Protein AF-A0A6N9YL27-F1 (afdb_monomer_lite)

Structure (mmCIF, N/CA/C/O backbone):
data_AF-A0A6N9YL27-F1
#
_entry.id   AF-A0A6N9YL27-F1
#
loop_
_atom_site.group_PDB
_atom_site.id
_atom_site.type_symbol
_atom_site.label_atom_id
_atom_site.label_alt_id
_atom_site.label_comp_id
_atom_site.label_asym_id
_atom_site.label_entity_id
_atom_site.label_seq_id
_atom_site.pdbx_PDB_ins_code
_atom_site.Cartn_x
_atom_site.Cartn_y
_atom_site.Cartn_z
_atom_site.occupancy
_atom_site.B_iso_or_equiv
_atom_site.auth_seq_id
_atom_site.auth_comp_id
_atom_site.auth_asym_id
_atom_site.auth_atom_id
_atom_site.pdbx_PDB_model_num
ATOM 1 N N . MET A 1 1 ? -2.130 -11.309 -15.984 1.00 38.38 1 MET A N 1
ATOM 2 C CA . MET A 1 1 ? -3.017 -11.272 -14.800 1.00 38.38 1 MET A CA 1
ATOM 3 C C . MET A 1 1 ? -4.015 -12.425 -14.906 1.00 38.38 1 MET A C 1
ATOM 5 O O . MET A 1 1 ? -5.044 -12.280 -15.544 1.00 38.38 1 MET A O 1
ATOM 9 N N . ARG A 1 2 ? -3.688 -13.611 -14.386 1.00 36.31 2 ARG A N 1
ATOM 10 C CA . ARG A 1 2 ? -4.617 -14.752 -14.286 1.00 36.31 2 ARG A CA 1
ATOM 11 C C . ARG A 1 2 ? -4.577 -15.183 -12.822 1.00 36.31 2 ARG A C 1
ATOM 13 O O . ARG A 1 2 ? -3.547 -15.715 -12.446 1.00 36.31 2 ARG A O 1
ATOM 20 N N . ALA A 1 3 ? -5.596 -14.814 -12.032 1.00 54.41 3 ALA A N 1
ATOM 21 C CA . ALA A 1 3 ? -5.931 -15.313 -10.675 1.00 54.41 3 ALA A CA 1
ATOM 22 C C . ALA A 1 3 ? -6.531 -14.247 -9.729 1.00 54.41 3 ALA A C 1
ATOM 24 O O . ALA A 1 3 ? -6.959 -14.607 -8.641 1.00 54.41 3 ALA A O 1
ATOM 25 N N . ALA A 1 4 ? -6.619 -12.959 -10.096 1.00 48.34 4 ALA A N 1
ATOM 26 C CA . ALA A 1 4 ? -7.153 -11.940 -9.173 1.00 48.34 4 ALA A CA 1
ATOM 27 C C . ALA A 1 4 ? -8.566 -12.292 -8.661 1.00 48.34 4 ALA A C 1
ATOM 29 O O . ALA A 1 4 ? -8.816 -12.244 -7.464 1.00 48.34 4 ALA A O 1
ATOM 30 N N . SER A 1 5 ? -9.456 -12.773 -9.536 1.00 52.19 5 SER A N 1
ATOM 31 C CA . SER A 1 5 ? -10.812 -13.198 -9.156 1.00 52.19 5 SER A CA 1
ATOM 32 C C . SER A 1 5 ? -10.875 -14.396 -8.201 1.00 52.19 5 SER A C 1
ATOM 34 O O . SER A 1 5 ? -11.909 -14.595 -7.578 1.00 52.19 5 SER A O 1
ATOM 36 N N . GLN A 1 6 ? -9.807 -15.190 -8.070 1.00 57.16 6 GLN A N 1
ATOM 37 C CA . GLN A 1 6 ? -9.753 -16.326 -7.138 1.00 57.16 6 GLN A CA 1
ATOM 38 C C . GLN A 1 6 ? -9.329 -15.910 -5.722 1.00 57.16 6 GLN A C 1
ATOM 40 O O . GLN A 1 6 ? -9.486 -16.687 -4.784 1.00 57.16 6 GLN A O 1
ATOM 45 N N . HIS A 1 7 ? -8.792 -14.697 -5.567 1.00 62.38 7 HIS A N 1
ATOM 46 C CA . HIS A 1 7 ? -8.278 -14.184 -4.296 1.00 62.38 7 HIS A CA 1
ATOM 47 C C . HIS A 1 7 ? -9.022 -12.950 -3.785 1.00 62.38 7 HIS A C 1
ATOM 49 O O . HIS A 1 7 ? -8.829 -12.581 -2.631 1.00 62.38 7 HIS A O 1
ATOM 55 N N . LEU A 1 8 ? -9.866 -12.333 -4.617 1.00 70.38 8 LEU A N 1
ATOM 56 C CA . LEU A 1 8 ? -10.734 -11.235 -4.211 1.00 70.38 8 LEU A CA 1
ATOM 57 C C . LEU A 1 8 ? -11.883 -11.777 -3.369 1.00 70.38 8 LEU A C 1
ATOM 59 O O . LEU A 1 8 ? -12.677 -12.598 -3.833 1.00 70.38 8 LEU A O 1
ATOM 63 N N . ARG A 1 9 ? -11.969 -11.305 -2.130 1.00 77.25 9 ARG A N 1
ATOM 64 C CA . ARG A 1 9 ? -13.086 -11.591 -1.234 1.00 77.25 9 ARG A CA 1
ATOM 65 C C . ARG A 1 9 ? -14.067 -10.426 -1.245 1.00 77.25 9 ARG A C 1
ATOM 67 O O . ARG A 1 9 ? -13.724 -9.299 -1.599 1.00 77.25 9 ARG A O 1
ATOM 74 N N . SER A 1 10 ? -15.310 -10.702 -0.860 1.00 77.38 10 SER A N 1
ATOM 75 C CA . SER A 1 10 ? -16.275 -9.633 -0.605 1.00 77.38 10 SER A CA 1
ATOM 76 C C . SER A 1 10 ? -15.726 -8.717 0.487 1.00 77.38 10 SER A C 1
ATOM 78 O O . SER A 1 10 ? -15.318 -9.207 1.536 1.00 77.38 10 SER A O 1
ATOM 80 N N . GLY A 1 11 ? -15.724 -7.411 0.232 1.00 81.75 11 GLY A N 1
ATOM 81 C CA . GLY A 1 11 ? -15.161 -6.409 1.137 1.00 81.75 11 GLY A CA 1
ATOM 82 C C . GLY A 1 11 ? -13.717 -6.007 0.831 1.00 81.75 11 GLY A C 1
ATOM 83 O O . GLY A 1 11 ? -13.280 -5.008 1.385 1.00 81.75 11 GLY A O 1
ATOM 84 N N . ASP A 1 12 ? -13.003 -6.703 -0.062 1.00 89.62 12 ASP A N 1
ATOM 85 C CA . ASP A 1 12 ? -11.697 -6.253 -0.564 1.00 89.62 12 ASP A CA 1
ATOM 86 C C . ASP A 1 12 ? -11.849 -5.087 -1.555 1.00 89.62 12 ASP A C 1
ATOM 88 O O . ASP A 1 12 ? -12.851 -4.980 -2.268 1.00 89.62 12 ASP A O 1
ATOM 92 N N . ALA A 1 13 ? -10.801 -4.270 -1.692 1.00 90.25 13 ALA A N 1
ATOM 93 C CA . ALA A 1 13 ? -10.698 -3.285 -2.765 1.00 90.25 13 ALA A CA 1
ATOM 94 C C . ALA A 1 13 ? -9.739 -3.752 -3.868 1.00 90.25 13 ALA A C 1
ATOM 96 O O . ALA A 1 13 ? -8.586 -4.114 -3.619 1.00 90.25 13 ALA A O 1
ATOM 97 N N . LEU A 1 14 ? -10.201 -3.669 -5.119 1.00 92.50 14 LEU A N 1
ATOM 98 C CA . LEU A 1 14 ? -9.357 -3.736 -6.310 1.00 92.50 14 LEU A CA 1
ATOM 99 C C . LEU A 1 14 ? -9.358 -2.372 -6.999 1.00 92.50 14 LEU A C 1
ATOM 101 O O . LEU A 1 14 ? -10.354 -1.962 -7.594 1.00 92.50 14 LEU A O 1
ATOM 105 N N . LEU A 1 15 ? -8.220 -1.691 -6.956 1.00 91.00 15 LEU A N 1
ATOM 106 C CA . LEU A 1 15 ? -8.023 -0.386 -7.575 1.00 91.00 15 LEU A CA 1
ATOM 107 C C . LEU A 1 15 ? -7.255 -0.570 -8.881 1.00 91.00 15 LEU A C 1
ATOM 109 O O . LEU A 1 15 ? -6.186 -1.180 -8.892 1.00 91.00 15 LEU A O 1
ATOM 113 N N . VAL A 1 16 ? -7.790 -0.052 -9.988 1.00 92.25 16 VAL A N 1
ATOM 114 C CA . VAL A 1 16 ? -7.158 -0.145 -11.312 1.00 92.25 16 VAL A CA 1
ATOM 115 C C . VAL A 1 16 ? -6.924 1.257 -11.856 1.00 92.25 16 VAL A C 1
ATOM 117 O O . VAL A 1 16 ? -7.865 1.957 -12.223 1.00 92.25 16 VAL A O 1
ATOM 120 N N . GLY A 1 17 ? -5.654 1.649 -11.931 1.00 88.88 17 GLY A N 1
ATOM 121 C CA . GLY A 1 17 ? -5.221 2.875 -12.587 1.00 88.88 17 GLY A CA 1
ATOM 122 C C . GLY A 1 17 ? -5.096 2.644 -14.088 1.00 88.88 17 GLY A C 1
ATOM 123 O O . GLY A 1 17 ? -4.423 1.703 -14.518 1.00 88.88 17 GLY A O 1
ATOM 124 N N . ARG A 1 18 ? -5.737 3.499 -14.884 1.00 88.38 18 ARG A N 1
ATOM 125 C CA . ARG A 1 18 ? -5.638 3.477 -16.345 1.00 88.38 18 ARG A CA 1
ATOM 126 C C . ARG A 1 18 ? -4.959 4.734 -16.861 1.00 88.38 18 ARG A C 1
ATOM 128 O O . ARG A 1 18 ? -5.126 5.799 -16.274 1.00 88.38 18 ARG A O 1
ATOM 135 N N . ASP A 1 19 ? -4.215 4.601 -17.949 1.00 85.56 19 ASP A N 1
ATOM 136 C CA . ASP A 1 19 ? -3.694 5.751 -18.676 1.00 85.56 19 ASP A CA 1
ATOM 137 C C . ASP A 1 19 ? -4.741 6.334 -19.642 1.00 85.56 19 ASP A C 1
ATOM 139 O O . ASP A 1 19 ? -5.901 5.914 -19.699 1.00 85.56 19 ASP A O 1
ATOM 143 N N . ASN A 1 20 ? -4.316 7.315 -20.431 1.00 84.69 20 ASN A N 1
ATOM 144 C CA . ASN A 1 20 ? -5.155 7.977 -21.423 1.00 84.69 20 ASN A CA 1
ATOM 145 C C . ASN A 1 20 ? -5.637 7.105 -22.568 1.00 84.69 20 ASN A C 1
ATOM 147 O O . ASN A 1 20 ? -6.705 7.369 -23.120 1.00 84.69 20 ASN A O 1
ATOM 151 N N . ALA A 1 21 ? -4.859 6.089 -22.929 1.00 86.00 21 ALA A N 1
ATOM 152 C CA . ALA A 1 21 ? -5.263 5.102 -23.916 1.00 86.00 21 ALA A CA 1
ATOM 153 C C . ALA A 1 21 ? -6.267 4.097 -23.323 1.00 86.00 21 ALA A C 1
ATOM 155 O O . ALA A 1 21 ? -6.795 3.253 -24.041 1.00 86.00 21 ALA A O 1
ATOM 156 N N . ARG A 1 22 ? -6.600 4.243 -22.029 1.00 84.62 22 ARG A N 1
ATOM 157 C CA . ARG A 1 22 ? -7.423 3.342 -21.215 1.00 84.62 22 ARG A CA 1
ATOM 158 C C . ARG A 1 2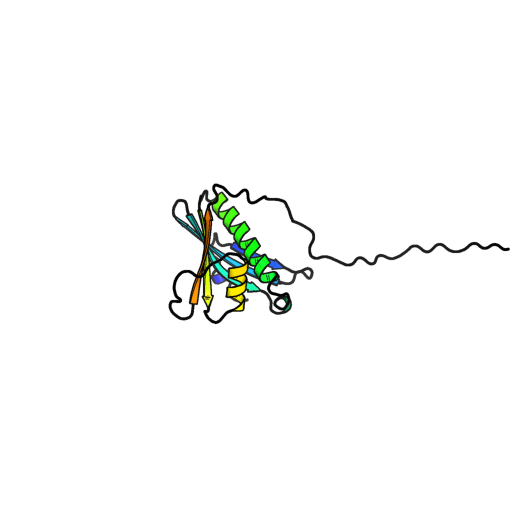2 ? -6.745 2.004 -20.926 1.00 84.62 22 ARG A C 1
ATOM 160 O O . ARG A 1 22 ? -7.432 1.085 -20.459 1.00 84.62 22 ARG A O 1
ATOM 167 N N . ASP A 1 23 ? -5.433 1.918 -21.127 1.00 87.50 23 ASP A N 1
ATOM 168 C CA . ASP A 1 23 ? -4.631 0.754 -20.774 1.00 87.50 23 ASP A CA 1
ATOM 169 C C . ASP A 1 23 ? -4.348 0.733 -19.272 1.00 87.50 23 ASP A C 1
ATOM 171 O O . ASP A 1 23 ? -4.322 1.768 -18.607 1.00 87.50 23 ASP A O 1
ATOM 175 N N . ILE A 1 24 ? -4.165 -0.462 -18.704 1.00 87.88 24 ILE A N 1
ATOM 176 C CA . ILE A 1 24 ? -3.896 -0.618 -17.269 1.00 87.88 24 ILE A CA 1
ATOM 177 C C . ILE A 1 24 ? -2.459 -0.176 -16.979 1.00 87.88 24 ILE A C 1
ATOM 179 O O . ILE A 1 24 ? -1.503 -0.865 -17.334 1.00 87.88 24 ILE A O 1
ATOM 183 N N . ALA A 1 25 ? -2.320 0.946 -16.277 1.00 89.38 25 ALA A N 1
ATOM 184 C CA . ALA A 1 25 ? -1.041 1.483 -15.827 1.00 89.38 25 ALA A CA 1
ATOM 185 C C . ALA A 1 25 ? -0.638 0.919 -14.457 1.00 89.38 25 ALA A C 1
ATOM 187 O O . ALA A 1 25 ? 0.542 0.659 -14.215 1.00 89.38 25 ALA A O 1
ATOM 188 N N . ALA A 1 26 ? -1.612 0.684 -13.572 1.00 91.25 26 ALA A N 1
ATOM 189 C CA . ALA A 1 26 ? -1.388 0.097 -12.257 1.00 91.25 26 ALA A CA 1
ATOM 190 C C . ALA A 1 26 ? -2.593 -0.704 -11.765 1.00 91.25 26 ALA A C 1
ATOM 192 O O . ALA A 1 26 ? -3.734 -0.437 -12.141 1.00 91.25 26 ALA A O 1
ATOM 193 N N . ALA A 1 27 ? -2.334 -1.657 -10.878 1.00 92.50 27 ALA A N 1
ATOM 194 C CA . ALA A 1 27 ? -3.364 -2.353 -10.128 1.00 92.50 27 ALA A CA 1
ATOM 195 C C . ALA A 1 27 ? -2.920 -2.548 -8.677 1.00 92.50 27 ALA A C 1
ATOM 197 O O . ALA A 1 27 ? -1.757 -2.875 -8.419 1.00 92.50 27 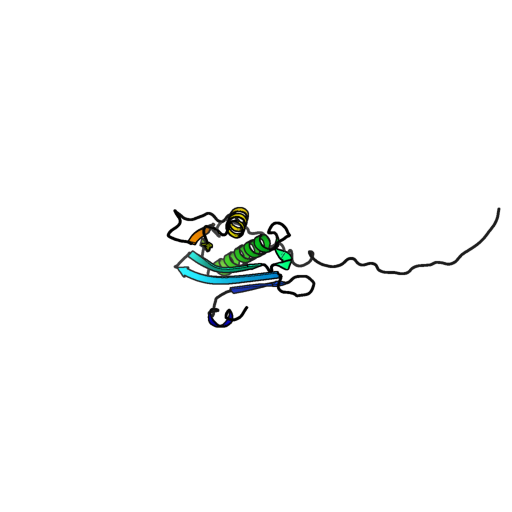ALA A O 1
ATOM 198 N N . VAL A 1 28 ? -3.860 -2.374 -7.749 1.00 94.31 28 VAL A N 1
ATOM 199 C CA . VAL A 1 28 ? -3.664 -2.639 -6.324 1.00 94.31 28 VAL A CA 1
ATOM 200 C C . VAL A 1 28 ? -4.806 -3.489 -5.794 1.00 94.31 28 VAL A C 1
ATOM 202 O O . VAL A 1 28 ? -5.970 -3.182 -6.038 1.00 94.31 28 VAL A O 1
ATOM 205 N N . HIS A 1 29 ? -4.468 -4.540 -5.057 1.00 94.25 29 HIS A N 1
ATOM 206 C CA . HIS A 1 29 ? -5.403 -5.332 -4.266 1.00 94.25 29 HIS A CA 1
ATOM 207 C C . HIS A 1 29 ? -5.151 -5.052 -2.788 1.00 94.25 29 HIS A C 1
ATOM 209 O O . HIS A 1 29 ? -4.042 -5.274 -2.294 1.00 94.25 29 HIS A O 1
ATOM 215 N N . VAL A 1 30 ? -6.184 -4.562 -2.109 1.00 94.94 30 VAL A N 1
ATOM 216 C CA . VAL A 1 30 ? -6.188 -4.276 -0.676 1.00 94.94 30 VAL A CA 1
ATOM 217 C C . VAL A 1 30 ? -7.214 -5.181 -0.007 1.00 94.94 30 VAL A C 1
ATOM 219 O O . VAL A 1 30 ? -8.368 -5.235 -0.431 1.00 94.94 30 VAL A O 1
ATOM 222 N N . VAL A 1 31 ? -6.773 -5.889 1.024 1.00 94.56 31 VAL A N 1
ATOM 223 C CA . VAL A 1 31 ? -7.617 -6.696 1.907 1.00 94.56 31 VAL A CA 1
ATOM 224 C C . VAL A 1 31 ? -7.824 -5.901 3.185 1.00 94.56 31 VAL A C 1
ATOM 226 O O . VAL A 1 31 ? -6.862 -5.346 3.716 1.00 94.56 31 VAL A O 1
ATOM 229 N N . TYR A 1 32 ? -9.056 -5.842 3.670 1.00 93.88 32 TYR A N 1
ATOM 230 C CA . TYR A 1 32 ? -9.372 -5.153 4.916 1.00 93.88 32 TYR A CA 1
ATOM 231 C C . TYR A 1 32 ? -9.689 -6.153 6.016 1.00 93.88 32 TYR A C 1
ATOM 233 O O . TYR A 1 32 ? -10.390 -7.136 5.782 1.00 93.88 32 TYR A O 1
ATOM 241 N N . ASP A 1 33 ? -9.203 -5.851 7.207 1.00 92.31 33 ASP A N 1
ATOM 242 C CA . ASP A 1 33 ? -9.556 -6.514 8.453 1.00 92.31 33 ASP A CA 1
ATOM 243 C C . ASP A 1 33 ? -9.794 -5.428 9.500 1.00 92.31 33 ASP A C 1
ATOM 245 O O . ASP A 1 33 ? -9.127 -4.394 9.459 1.00 92.31 33 ASP A O 1
ATOM 249 N N . ASP A 1 34 ? -10.744 -5.615 10.402 1.00 87.75 34 ASP A N 1
ATOM 250 C CA . ASP A 1 34 ? -11.030 -4.643 11.452 1.00 87.75 34 ASP A CA 1
ATOM 251 C C . ASP A 1 34 ? -11.068 -5.306 12.823 1.00 87.75 34 ASP A C 1
ATOM 253 O O . ASP A 1 34 ? -11.607 -6.395 13.006 1.00 87.75 34 ASP A O 1
ATOM 257 N N . ASP A 1 35 ? -10.458 -4.624 13.788 1.00 86.25 35 ASP A N 1
ATOM 258 C CA . ASP A 1 35 ? -10.518 -4.977 15.198 1.00 86.25 35 ASP A CA 1
ATOM 259 C C . ASP A 1 35 ? -10.896 -3.723 15.977 1.00 86.25 35 ASP A C 1
ATOM 261 O O . ASP A 1 35 ? -10.097 -2.798 16.142 1.00 86.25 35 ASP A O 1
ATOM 265 N N . SER A 1 36 ? -12.137 -3.701 16.458 1.00 87.94 36 SER A N 1
ATOM 266 C CA . SER A 1 36 ? -12.662 -2.645 17.318 1.00 87.94 36 SER A CA 1
ATOM 267 C C . SER A 1 36 ? -12.574 -1.253 16.669 1.00 87.94 36 SER A C 1
ATOM 269 O O . SER A 1 36 ? -13.408 -0.903 15.836 1.00 87.94 36 SER A O 1
ATOM 271 N N . ASP A 1 37 ? -11.595 -0.435 17.057 1.00 92.19 37 ASP A N 1
ATOM 272 C CA . ASP A 1 37 ? -11.405 0.938 16.586 1.00 92.19 37 ASP A CA 1
ATOM 273 C C . ASP A 1 37 ? -10.319 1.072 15.500 1.00 92.19 37 ASP A C 1
ATOM 275 O O . ASP A 1 37 ? -10.070 2.177 15.000 1.00 92.19 37 ASP A O 1
ATOM 279 N N . LEU A 1 38 ? -9.694 -0.044 15.117 1.00 92.94 38 LEU A N 1
ATOM 280 C CA . LEU A 1 38 ? -8.613 -0.129 14.146 1.00 92.94 38 LEU A CA 1
ATOM 281 C C . LEU A 1 38 ? -9.084 -0.798 12.852 1.00 92.94 38 LEU A C 1
ATOM 283 O O . LEU A 1 38 ? -9.526 -1.944 12.860 1.00 92.94 38 LEU A O 1
ATOM 287 N N . LEU A 1 39 ? -8.876 -0.119 11.721 1.00 95.56 39 LEU A N 1
ATOM 288 C CA . LEU A 1 39 ? -8.887 -0.758 10.407 1.00 95.56 39 LEU A CA 1
ATOM 289 C C . LEU A 1 39 ? -7.461 -1.143 10.009 1.00 95.56 39 LEU A C 1
ATOM 291 O O . LEU A 1 39 ? -6.577 -0.288 9.925 1.00 95.56 39 LEU A O 1
ATOM 295 N N . VAL A 1 40 ? -7.251 -2.410 9.677 1.00 95.50 40 VAL A N 1
ATOM 296 C CA . VAL A 1 40 ? -6.045 -2.908 9.022 1.00 95.50 40 VAL A CA 1
ATOM 297 C C . VAL A 1 40 ? -6.311 -3.021 7.522 1.00 95.50 40 VAL A C 1
ATOM 299 O O . VAL A 1 40 ? -7.133 -3.812 7.069 1.00 95.50 40 VAL A O 1
ATOM 302 N N . ALA A 1 41 ? -5.588 -2.236 6.728 1.00 96.62 41 ALA A N 1
ATOM 303 C CA . ALA A 1 41 ? -5.589 -2.317 5.274 1.00 96.62 41 ALA A CA 1
ATOM 304 C C . ALA A 1 41 ? -4.303 -3.011 4.809 1.00 96.62 41 ALA A C 1
ATOM 306 O O . ALA A 1 41 ? -3.218 -2.430 4.845 1.00 96.62 41 ALA A O 1
ATOM 307 N N . TYR A 1 42 ? -4.403 -4.262 4.368 1.00 96.31 42 TYR A N 1
ATOM 308 C CA . TYR A 1 42 ? -3.272 -5.038 3.872 1.00 96.31 42 TYR A CA 1
ATOM 309 C C . TYR A 1 42 ? -3.155 -4.925 2.347 1.00 96.31 42 TYR A C 1
ATOM 311 O O . TYR A 1 42 ? -4.002 -5.425 1.605 1.00 96.31 42 TYR A O 1
ATOM 319 N N . ILE A 1 43 ? -2.082 -4.300 1.857 1.00 96.19 43 ILE A N 1
ATOM 320 C CA . ILE A 1 43 ? -1.714 -4.280 0.437 1.00 96.19 43 ILE A CA 1
ATOM 321 C C . ILE A 1 43 ? -1.224 -5.678 0.064 1.00 96.19 43 ILE A C 1
ATOM 323 O O . ILE A 1 43 ? -0.045 -6.013 0.203 1.00 96.19 43 ILE A O 1
ATOM 327 N N . ASN A 1 44 ? -2.148 -6.501 -0.423 1.00 94.12 44 ASN A N 1
ATOM 328 C CA . ASN A 1 44 ? -1.856 -7.869 -0.822 1.00 94.12 44 ASN A CA 1
ATOM 329 C C . ASN A 1 44 ? -1.043 -7.921 -2.120 1.00 94.12 44 ASN A C 1
ATOM 331 O O . ASN A 1 44 ? -0.149 -8.752 -2.271 1.00 94.12 44 ASN A O 1
ATOM 335 N N . ALA A 1 45 ? -1.324 -7.007 -3.051 1.00 93.56 45 ALA A N 1
ATOM 336 C CA . ALA A 1 45 ? -0.534 -6.848 -4.262 1.00 93.56 45 ALA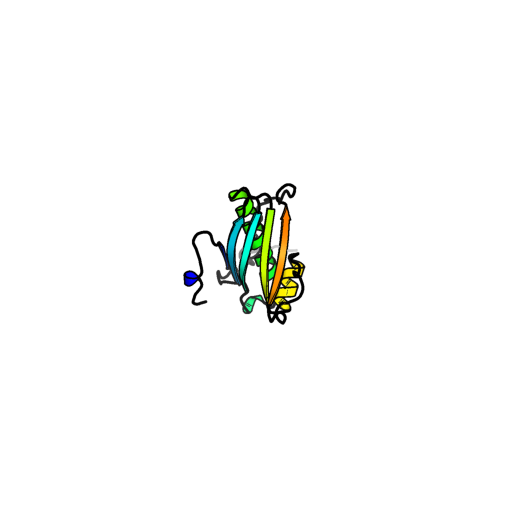 A CA 1
ATOM 337 C C . ALA A 1 45 ? -0.588 -5.407 -4.769 1.00 93.56 45 ALA A C 1
ATOM 339 O O . ALA A 1 45 ? -1.655 -4.805 -4.818 1.00 93.56 45 ALA A O 1
ATOM 340 N N . LEU A 1 46 ? 0.552 -4.889 -5.225 1.00 93.06 46 LEU A N 1
ATOM 341 C CA . LEU A 1 46 ? 0.646 -3.640 -5.976 1.00 93.06 46 LEU A CA 1
ATOM 342 C C . LEU A 1 46 ? 1.582 -3.850 -7.160 1.00 93.06 46 LEU A C 1
ATOM 344 O O . LEU A 1 46 ? 2.703 -4.337 -7.006 1.00 93.06 46 LEU A O 1
ATOM 348 N N . GLY A 1 47 ? 1.130 -3.466 -8.348 1.00 90.50 47 GLY A N 1
ATOM 349 C CA . GLY A 1 47 ? 1.936 -3.547 -9.556 1.00 90.50 47 GLY A CA 1
ATOM 350 C C . GLY A 1 47 ? 1.683 -2.374 -10.485 1.00 90.50 47 GLY A C 1
ATOM 351 O O . GLY A 1 47 ? 0.538 -2.016 -10.739 1.00 90.50 47 GLY A O 1
ATOM 352 N N . ALA A 1 48 ? 2.763 -1.824 -11.034 1.00 88.12 48 ALA A N 1
ATOM 353 C CA . ALA A 1 48 ? 2.726 -0.906 -12.166 1.00 88.12 48 ALA A CA 1
ATOM 354 C C . ALA A 1 48 ? 3.199 -1.622 -13.440 1.00 88.12 48 ALA A C 1
ATOM 356 O O . ALA A 1 48 ? 4.126 -2.449 -13.392 1.00 88.12 48 ALA A O 1
ATOM 357 N N . ALA A 1 49 ? 2.570 -1.303 -14.570 1.00 86.19 49 ALA A N 1
ATOM 358 C CA . ALA A 1 49 ? 2.930 -1.813 -15.886 1.00 86.19 49 ALA A CA 1
ATOM 359 C C . ALA A 1 49 ? 4.342 -1.357 -16.285 1.00 86.19 49 ALA A C 1
ATOM 361 O O . ALA A 1 49 ? 4.740 -0.225 -16.019 1.00 86.19 49 ALA A O 1
ATOM 362 N N . MET A 1 50 ? 5.109 -2.243 -16.931 1.00 80.50 50 MET A N 1
ATOM 363 C CA . MET A 1 50 ? 6.515 -1.989 -17.291 1.00 80.50 50 MET A CA 1
ATOM 364 C C . MET A 1 50 ? 6.694 -0.741 -18.161 1.00 80.50 50 MET A C 1
ATOM 366 O O . MET A 1 50 ? 7.634 0.016 -17.936 1.00 80.50 50 MET A O 1
ATOM 370 N N . SER A 1 51 ? 5.768 -0.503 -19.094 1.00 78.00 51 SER A N 1
ATOM 371 C CA . SER A 1 51 ? 5.733 0.679 -19.968 1.00 78.00 51 SER A CA 1
ATOM 372 C C . SER A 1 51 ? 5.653 2.006 -19.206 1.00 78.00 51 SER A C 1
ATOM 374 O O . SER A 1 51 ? 5.997 3.045 -19.758 1.00 78.00 51 SER A O 1
ATOM 376 N N . HIS A 1 52 ? 5.254 1.963 -17.933 1.00 70.12 52 HIS A N 1
ATOM 377 C CA . HIS A 1 52 ? 5.092 3.120 -17.055 1.00 70.12 52 HIS A CA 1
ATOM 378 C C . HIS A 1 52 ? 6.128 3.160 -15.909 1.00 70.12 52 HIS A C 1
ATOM 380 O O . HIS A 1 52 ? 6.153 4.103 -15.123 1.00 70.12 52 HIS A O 1
ATOM 386 N N . ARG A 1 53 ? 7.042 2.177 -15.806 1.00 63.84 53 ARG A N 1
ATOM 387 C CA . ARG A 1 53 ? 8.055 2.111 -14.723 1.00 63.84 53 ARG A CA 1
ATOM 388 C C . ARG A 1 53 ? 9.230 3.080 -14.889 1.00 63.84 53 ARG A C 1
ATOM 390 O O . ARG A 1 53 ? 9.947 3.321 -13.923 1.00 63.84 53 ARG A O 1
ATOM 397 N N . THR A 1 54 ? 9.424 3.656 -16.072 1.00 62.09 54 THR A N 1
ATOM 398 C CA . THR A 1 54 ? 10.544 4.568 -16.381 1.00 62.09 54 THR A CA 1
ATOM 399 C C . THR A 1 54 ? 10.303 6.021 -15.959 1.00 62.09 54 THR A C 1
ATOM 401 O O . THR A 1 54 ? 11.166 6.868 -16.163 1.00 62.09 54 THR A O 1
ATOM 404 N N . GLN A 1 55 ? 9.171 6.323 -15.317 1.00 62.31 55 GLN A N 1
ATOM 405 C CA . GLN A 1 55 ? 8.787 7.677 -14.894 1.00 62.31 55 GLN A CA 1
ATOM 406 C C . GLN A 1 55 ? 9.169 7.981 -13.432 1.00 62.31 55 GLN A C 1
ATOM 408 O O . GLN A 1 55 ? 8.401 8.591 -12.692 1.00 62.31 55 GLN A O 1
ATOM 413 N N . GLY A 1 56 ? 10.318 7.480 -12.963 1.00 63.34 56 GLY A N 1
ATOM 414 C CA . GLY A 1 56 ? 10.808 7.747 -11.600 1.00 63.34 56 GLY A CA 1
ATOM 415 C C . GLY A 1 56 ? 9.941 7.180 -10.466 1.00 63.34 56 GLY A C 1
ATOM 416 O O . GLY A 1 56 ? 10.130 7.548 -9.313 1.00 63.34 56 GLY A O 1
ATOM 417 N N . GLY A 1 57 ? 9.003 6.281 -10.775 1.00 79.25 57 GLY A N 1
ATOM 418 C CA . GLY A 1 57 ? 8.086 5.702 -9.791 1.00 79.25 57 GLY A CA 1
ATOM 419 C C . GLY A 1 57 ? 6.775 6.467 -9.594 1.00 79.25 57 GLY A C 1
ATOM 420 O O . GLY A 1 57 ? 5.981 6.032 -8.767 1.00 79.25 57 GLY A O 1
ATOM 421 N N . ALA A 1 58 ? 6.492 7.513 -10.380 1.00 86.06 58 ALA A N 1
ATOM 422 C CA . ALA A 1 58 ? 5.280 8.330 -10.241 1.00 86.06 58 ALA A CA 1
ATOM 423 C C . ALA A 1 58 ? 3.978 7.506 -10.233 1.00 86.06 58 ALA A C 1
ATOM 425 O O . ALA A 1 58 ? 3.097 7.742 -9.414 1.00 86.06 58 ALA A O 1
ATOM 426 N N . THR A 1 59 ? 3.870 6.484 -11.088 1.00 89.00 59 THR A N 1
ATOM 427 C CA . THR A 1 59 ? 2.706 5.583 -11.107 1.00 89.00 59 THR A CA 1
ATOM 428 C C . THR A 1 59 ? 2.544 4.795 -9.805 1.00 89.00 59 THR A C 1
ATOM 430 O O . THR A 1 59 ? 1.422 4.573 -9.359 1.00 89.00 59 THR A O 1
ATOM 433 N N . ALA A 1 60 ? 3.646 4.352 -9.195 1.00 89.56 60 ALA A N 1
ATOM 434 C CA . ALA A 1 60 ? 3.603 3.629 -7.926 1.00 89.56 60 ALA A CA 1
ATOM 435 C C . ALA A 1 60 ? 3.273 4.574 -6.763 1.00 89.56 60 ALA A C 1
ATOM 437 O O . ALA A 1 60 ? 2.484 4.208 -5.895 1.00 89.56 60 ALA A O 1
ATOM 438 N N . ASP A 1 61 ? 3.825 5.788 -6.785 1.00 91.62 61 ASP A N 1
ATOM 439 C CA . ASP A 1 61 ? 3.564 6.821 -5.780 1.00 91.62 61 ASP A CA 1
ATOM 440 C C . ASP A 1 61 ? 2.087 7.231 -5.802 1.00 91.62 61 ASP A C 1
ATOM 442 O O . ASP A 1 61 ? 1.427 7.258 -4.766 1.00 91.62 61 ASP A O 1
ATOM 446 N N . GLU A 1 62 ? 1.538 7.453 -6.997 1.00 91.50 62 GLU A N 1
ATOM 447 C CA . GLU A 1 62 ? 0.123 7.764 -7.183 1.00 91.50 62 GLU A CA 1
ATOM 448 C C . GLU A 1 62 ? -0.778 6.599 -6.754 1.00 91.50 62 GLU A C 1
ATOM 450 O O . GLU A 1 62 ? -1.775 6.807 -6.064 1.00 91.50 62 GLU A O 1
ATOM 455 N N . ALA A 1 63 ? -0.411 5.358 -7.090 1.00 92.44 63 ALA A N 1
ATOM 456 C CA . ALA A 1 63 ? -1.149 4.182 -6.639 1.00 92.44 63 ALA A CA 1
ATOM 457 C C . ALA A 1 63 ? -1.171 4.076 -5.103 1.00 92.44 63 ALA A C 1
ATOM 459 O O . ALA A 1 63 ? -2.232 3.846 -4.526 1.00 92.44 63 ALA A O 1
ATOM 460 N N . LEU A 1 64 ? -0.034 4.292 -4.431 1.00 94.75 64 LEU A N 1
ATOM 461 C CA . LEU A 1 64 ? 0.049 4.296 -2.966 1.00 94.75 64 LEU A CA 1
ATOM 462 C C . LEU A 1 64 ? -0.761 5.444 -2.350 1.00 94.75 64 LEU A C 1
ATOM 464 O O . LEU A 1 64 ? -1.463 5.227 -1.363 1.00 94.75 64 LEU A O 1
ATOM 468 N N . ARG A 1 65 ? -0.732 6.637 -2.952 1.00 94.69 65 ARG A N 1
ATOM 469 C CA . ARG A 1 65 ? -1.538 7.787 -2.521 1.00 94.69 65 ARG A CA 1
ATOM 470 C C . ARG A 1 65 ? -3.034 7.478 -2.581 1.00 94.69 65 ARG A C 1
ATOM 472 O O . ARG A 1 65 ? -3.755 7.761 -1.626 1.00 94.69 65 ARG A O 1
ATOM 479 N N . ILE A 1 66 ? -3.502 6.887 -3.681 1.00 93.62 66 ILE A N 1
ATOM 480 C CA . ILE A 1 66 ? -4.909 6.493 -3.841 1.00 93.62 66 ILE A CA 1
ATOM 481 C C . ILE A 1 66 ? -5.275 5.420 -2.811 1.00 93.62 66 ILE A C 1
ATOM 483 O O . ILE A 1 66 ? -6.302 5.541 -2.155 1.00 93.62 66 ILE A O 1
ATOM 487 N N . VAL A 1 67 ? -4.418 4.418 -2.598 1.00 94.94 67 VAL A N 1
ATOM 488 C CA . VAL A 1 67 ? -4.640 3.376 -1.581 1.00 94.94 67 VAL A CA 1
ATOM 489 C C . VAL A 1 67 ? -4.792 3.971 -0.184 1.00 94.94 67 VAL A C 1
ATOM 491 O O . VAL A 1 67 ? -5.709 3.584 0.534 1.00 94.94 67 VAL A O 1
ATOM 494 N N . GLN A 1 68 ? -3.938 4.925 0.200 1.00 95.50 68 GLN A N 1
ATOM 495 C CA . GLN A 1 68 ? -4.047 5.610 1.492 1.00 95.50 68 GLN A CA 1
ATOM 496 C C . GLN A 1 68 ? -5.383 6.346 1.635 1.00 95.50 68 GLN A C 1
ATOM 498 O O . GLN A 1 68 ? -6.019 6.267 2.685 1.00 95.50 68 GLN A O 1
ATOM 503 N N . GLN A 1 69 ? -5.834 7.030 0.579 1.00 94.25 69 GLN A N 1
ATOM 504 C CA . GLN A 1 69 ? -7.124 7.721 0.576 1.00 94.25 69 GLN A CA 1
ATOM 505 C C . GLN A 1 69 ? -8.293 6.746 0.691 1.00 94.25 69 GLN A C 1
ATOM 507 O O . GLN A 1 69 ? -9.128 6.909 1.577 1.00 94.25 69 GLN A O 1
ATOM 512 N N . THR A 1 70 ? -8.314 5.701 -0.138 1.00 94.12 70 THR A N 1
ATOM 513 C CA . THR A 1 70 ? -9.358 4.672 -0.105 1.00 94.12 70 THR A CA 1
ATOM 514 C C . THR A 1 70 ? -9.397 3.963 1.247 1.00 94.12 70 THR A C 1
ATOM 516 O O . THR A 1 70 ? -10.471 3.764 1.800 1.00 94.12 70 THR A O 1
ATOM 519 N N . ALA A 1 71 ? -8.245 3.624 1.830 1.00 94.94 71 ALA A N 1
ATOM 520 C CA . ALA A 1 71 ? -8.187 2.999 3.149 1.00 94.94 71 ALA A CA 1
ATOM 521 C C . ALA A 1 71 ? -8.666 3.939 4.270 1.00 94.94 71 ALA A C 1
ATOM 523 O O . ALA A 1 71 ? -9.344 3.494 5.192 1.00 94.94 71 ALA A O 1
ATOM 524 N N . ALA A 1 72 ? -8.366 5.238 4.188 1.00 94.44 72 A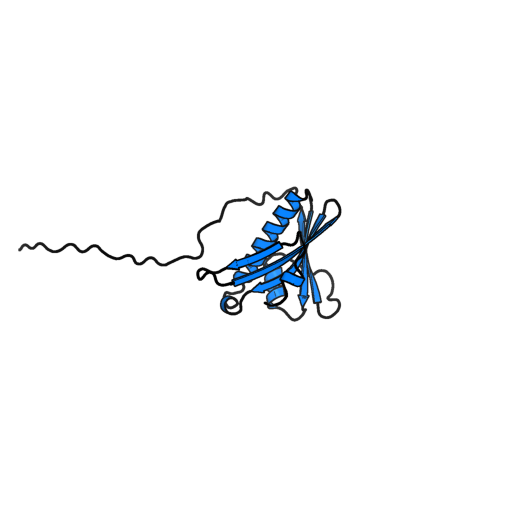LA A N 1
ATOM 525 C CA . ALA A 1 72 ? -8.858 6.220 5.154 1.00 94.44 72 ALA A CA 1
ATOM 526 C C . ALA A 1 72 ? -10.373 6.454 5.036 1.00 94.44 72 ALA A C 1
ATOM 528 O O . ALA A 1 72 ? -11.048 6.636 6.049 1.00 94.44 72 ALA A O 1
ATOM 529 N N . GLU A 1 73 ? -10.918 6.461 3.819 1.00 94.31 73 GLU A N 1
ATOM 530 C CA . GLU A 1 73 ? -12.365 6.511 3.581 1.00 94.31 73 GLU A CA 1
ATOM 531 C C . GLU A 1 73 ? -13.055 5.253 4.112 1.00 94.31 73 GLU A C 1
ATOM 533 O O . GLU A 1 73 ? -14.052 5.358 4.824 1.00 94.31 73 GLU A O 1
ATOM 538 N N . GLU A 1 74 ? -12.480 4.078 3.858 1.00 94.12 74 GLU A N 1
ATOM 539 C CA . GLU A 1 74 ? -13.009 2.809 4.354 1.00 94.12 74 GLU A CA 1
ATOM 540 C C . GLU A 1 74 ? -13.007 2.745 5.886 1.00 94.12 74 GLU A C 1
ATOM 542 O O . GLU A 1 74 ? -14.006 2.361 6.494 1.00 94.12 74 GLU A O 1
ATOM 547 N N . ALA A 1 75 ? -11.938 3.215 6.534 1.00 93.69 75 ALA A N 1
ATOM 548 C CA . ALA A 1 75 ? -11.870 3.284 7.993 1.00 93.69 75 ALA A CA 1
ATOM 549 C C . ALA A 1 75 ? -12.966 4.187 8.573 1.00 93.69 75 ALA A C 1
ATOM 551 O O . ALA A 1 75 ? -13.623 3.822 9.547 1.00 93.69 75 ALA A O 1
ATOM 552 N N . LYS A 1 76 ? -13.237 5.332 7.933 1.00 92.75 76 LYS A N 1
ATOM 553 C CA . LYS A 1 76 ? -14.349 6.215 8.320 1.00 92.75 76 LYS A CA 1
ATOM 554 C C . LYS A 1 76 ? -15.705 5.537 8.131 1.00 92.75 76 LYS A C 1
ATOM 556 O O . LYS A 1 76 ? -16.549 5.636 9.020 1.00 92.75 76 LYS A O 1
ATOM 561 N N . ASN A 1 77 ? -15.909 4.831 7.018 1.00 93.12 77 ASN A N 1
ATOM 562 C CA . ASN A 1 77 ? -17.149 4.099 6.743 1.00 93.12 77 ASN A CA 1
ATOM 563 C C . ASN A 1 77 ? -17.417 3.021 7.803 1.00 93.12 77 ASN A C 1
ATOM 565 O O . ASN A 1 77 ? -18.558 2.849 8.234 1.00 93.12 77 ASN A O 1
ATOM 569 N N . ARG A 1 78 ? -16.357 2.355 8.274 1.00 92.50 78 ARG A N 1
ATOM 570 C CA . ARG A 1 78 ? -16.409 1.352 9.348 1.00 92.50 78 ARG A CA 1
ATOM 571 C C . ARG A 1 78 ? -16.369 1.937 10.760 1.00 92.50 78 ARG A C 1
ATOM 573 O O . ARG A 1 78 ? -16.487 1.193 11.724 1.00 92.50 78 ARG A O 1
ATOM 580 N N . ARG A 1 79 ? -16.290 3.268 10.894 1.00 93.75 79 ARG A N 1
ATOM 581 C CA . ARG A 1 79 ? -16.212 3.999 12.174 1.00 93.75 79 ARG A CA 1
ATOM 582 C C . ARG A 1 79 ? -14.969 3.662 13.009 1.00 93.75 79 ARG A C 1
ATOM 584 O O . ARG A 1 79 ? -14.995 3.813 14.227 1.00 93.75 79 ARG A O 1
ATOM 591 N N . CYS A 1 80 ? -13.880 3.268 12.358 1.00 93.31 80 CYS A N 1
ATOM 592 C CA . CYS A 1 80 ? -12.574 3.116 12.988 1.00 93.31 80 CYS A CA 1
ATOM 593 C C . CYS A 1 80 ? -11.939 4.501 13.206 1.00 93.31 80 CYS A C 1
ATOM 595 O O . CYS A 1 80 ? -12.010 5.374 12.335 1.00 93.31 80 CYS A O 1
ATOM 597 N N . SER A 1 81 ? -11.298 4.717 14.356 1.00 92.62 81 SER A N 1
ATOM 598 C CA . SER A 1 81 ? -10.513 5.929 14.644 1.00 92.62 81 SER A CA 1
ATOM 599 C C . SER A 1 81 ? -9.058 5.816 14.203 1.00 92.62 81 SER A C 1
ATOM 601 O O . SER A 1 81 ? -8.375 6.837 14.084 1.00 92.62 81 SER A O 1
ATOM 603 N N . THR A 1 82 ? -8.600 4.598 13.927 1.00 93.31 82 THR A N 1
ATOM 604 C CA . THR A 1 82 ? -7.211 4.297 13.598 1.00 93.31 82 THR A CA 1
A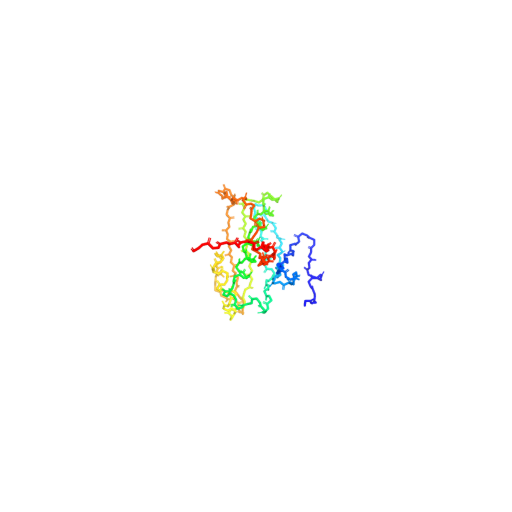TOM 605 C C . THR A 1 82 ? -7.136 3.503 12.298 1.00 93.31 82 THR A C 1
ATOM 607 O O . THR A 1 82 ? -7.959 2.625 12.043 1.00 93.31 82 THR A O 1
ATOM 610 N N . LEU A 1 83 ? -6.138 3.809 11.470 1.00 95.69 83 LEU A N 1
ATOM 611 C CA . LEU A 1 83 ? -5.804 3.066 10.260 1.00 95.69 83 LEU A CA 1
ATOM 612 C C . LEU A 1 83 ? -4.365 2.549 10.348 1.00 95.69 83 LEU A C 1
ATOM 614 O O . LEU A 1 83 ? -3.432 3.325 10.565 1.00 95.69 83 LEU A O 1
ATOM 618 N N . LEU A 1 84 ? -4.190 1.256 10.087 1.00 96.19 84 LEU A N 1
ATOM 619 C CA . LEU A 1 84 ? -2.904 0.628 9.812 1.00 96.19 84 LEU A CA 1
ATOM 620 C C . LEU A 1 84 ? -2.878 0.157 8.357 1.00 96.19 84 LEU A C 1
ATOM 622 O O . LEU A 1 84 ? -3.488 -0.852 8.010 1.00 96.19 84 LEU A O 1
ATOM 626 N N . LEU A 1 85 ? -2.142 0.863 7.503 1.00 97.25 85 LEU A N 1
ATOM 627 C CA . LEU A 1 85 ? -1.837 0.398 6.152 1.00 97.25 85 LEU A CA 1
ATOM 628 C C . LEU A 1 85 ? -0.557 -0.437 6.203 1.00 97.25 85 LEU A C 1
ATOM 630 O O . LEU A 1 85 ? 0.467 0.037 6.693 1.00 97.25 85 LEU A O 1
ATOM 634 N N . THR A 1 86 ? -0.595 -1.670 5.708 1.00 97.00 86 THR A N 1
ATOM 635 C CA . THR A 1 86 ? 0.533 -2.601 5.821 1.00 97.00 86 THR A CA 1
ATOM 636 C C . THR A 1 86 ? 0.700 -3.482 4.588 1.00 97.00 86 THR A C 1
ATOM 638 O O . THR A 1 86 ? -0.227 -3.671 3.808 1.00 97.00 86 THR A O 1
ATOM 641 N N . GLY A 1 87 ? 1.898 -4.019 4.382 1.00 95.69 87 GLY A N 1
ATOM 642 C CA . GLY A 1 87 ? 2.200 -4.969 3.317 1.00 95.69 87 GLY A CA 1
ATOM 643 C C . GLY A 1 87 ? 3.564 -5.621 3.516 1.00 95.69 87 GLY A C 1
ATOM 644 O O . GLY A 1 87 ? 4.327 -5.249 4.409 1.00 95.69 87 GLY A O 1
ATOM 645 N N . LYS A 1 88 ? 3.888 -6.606 2.676 1.00 95.44 88 LYS A N 1
ATOM 646 C CA . LYS A 1 88 ? 5.195 -7.277 2.688 1.00 95.44 88 LYS A CA 1
ATOM 647 C C . LYS A 1 88 ? 5.955 -7.008 1.401 1.00 95.44 88 LYS A C 1
ATOM 649 O O . LYS A 1 88 ? 5.424 -7.182 0.307 1.00 95.44 88 LYS A O 1
ATOM 654 N N . ILE A 1 89 ? 7.224 -6.642 1.534 1.00 95.25 89 ILE A N 1
ATOM 655 C CA . ILE A 1 89 ? 8.111 -6.360 0.405 1.00 95.25 89 ILE A CA 1
ATOM 656 C C . ILE A 1 89 ? 9.298 -7.308 0.473 1.00 95.25 89 ILE A C 1
ATOM 658 O O . ILE A 1 89 ? 9.899 -7.487 1.531 1.00 95.25 89 ILE A O 1
ATOM 662 N N . HIS A 1 90 ? 9.648 -7.907 -0.663 1.00 95.00 90 HIS A N 1
ATOM 663 C CA . HIS A 1 90 ? 10.859 -8.710 -0.765 1.00 95.00 90 HIS A CA 1
ATOM 664 C C . HIS A 1 90 ? 12.095 -7.838 -0.484 1.00 95.00 90 HIS A C 1
ATOM 666 O O . HIS A 1 90 ? 12.232 -6.748 -1.049 1.00 95.00 90 HIS A O 1
ATOM 672 N N . ARG A 1 91 ? 13.029 -8.314 0.343 1.00 93.25 91 ARG A N 1
ATOM 673 C CA . ARG A 1 91 ? 14.197 -7.548 0.826 1.00 93.25 91 ARG A CA 1
ATOM 674 C C . ARG A 1 91 ? 15.121 -7.031 -0.281 1.00 93.25 91 ARG A C 1
ATOM 676 O O . ARG A 1 91 ? 15.844 -6.062 -0.079 1.00 93.25 91 ARG A O 1
ATOM 683 N N . HIS A 1 92 ? 15.084 -7.660 -1.454 1.00 94.50 92 HIS A N 1
ATOM 684 C CA . HIS A 1 92 ? 15.862 -7.251 -2.629 1.00 94.50 92 HIS A CA 1
ATOM 685 C C . HIS A 1 92 ? 15.077 -6.384 -3.629 1.00 94.50 92 HIS A C 1
ATOM 687 O O . HIS A 1 92 ? 15.639 -5.936 -4.625 1.00 94.50 92 HIS A O 1
ATOM 693 N N . ASN A 1 93 ? 13.792 -6.112 -3.385 1.00 93.44 93 ASN A N 1
ATOM 694 C CA . ASN A 1 93 ? 12.990 -5.233 -4.235 1.00 93.44 93 ASN A CA 1
ATOM 695 C C . ASN A 1 93 ? 13.137 -3.765 -3.796 1.00 93.44 93 ASN A C 1
ATOM 697 O O . ASN A 1 93 ? 12.228 -3.175 -3.209 1.00 93.44 93 ASN A O 1
ATOM 701 N N . LEU A 1 94 ? 14.301 -3.183 -4.095 1.00 93.38 94 LEU A N 1
ATOM 702 C CA . LEU A 1 94 ? 14.641 -1.805 -3.722 1.00 93.38 94 LEU A CA 1
ATOM 703 C C . LEU A 1 94 ? 13.657 -0.779 -4.302 1.00 93.38 94 LEU A C 1
ATOM 705 O O . LEU A 1 94 ? 13.322 0.196 -3.639 1.00 93.38 94 LEU A O 1
ATOM 709 N N . ALA A 1 95 ? 13.140 -1.015 -5.511 1.00 91.44 95 ALA A N 1
ATOM 710 C CA . ALA A 1 95 ? 12.184 -0.112 -6.149 1.00 91.44 95 ALA A CA 1
ATOM 711 C C . ALA A 1 95 ? 10.896 0.044 -5.322 1.00 91.44 95 ALA A C 1
ATOM 713 O O . ALA A 1 95 ? 10.440 1.166 -5.098 1.00 91.44 95 ALA A O 1
ATOM 714 N N . SER A 1 96 ? 10.337 -1.065 -4.827 1.00 93.62 96 SER A N 1
ATOM 715 C CA . SER A 1 96 ? 9.163 -1.026 -3.950 1.00 93.62 96 SER A CA 1
ATOM 716 C C . SER A 1 96 ? 9.479 -0.420 -2.585 1.00 93.62 96 SER A C 1
ATOM 718 O O . SER A 1 96 ? 8.669 0.348 -2.079 1.00 93.62 96 SER A O 1
ATOM 720 N N . GLN A 1 97 ? 10.657 -0.696 -2.016 1.00 94.88 97 GLN A N 1
ATOM 721 C CA . GLN A 1 97 ? 11.076 -0.084 -0.748 1.00 94.88 97 GLN A CA 1
ATOM 722 C C . GLN A 1 97 ? 11.161 1.442 -0.867 1.00 94.88 97 GLN A C 1
ATOM 724 O O . GLN A 1 97 ? 10.600 2.154 -0.041 1.00 94.88 97 GLN A O 1
ATOM 729 N N . TYR A 1 98 ? 11.777 1.961 -1.934 1.00 94.56 98 TYR A N 1
ATOM 730 C CA . TYR A 1 98 ? 11.843 3.405 -2.167 1.00 94.56 98 TYR A CA 1
ATOM 731 C C . TYR A 1 98 ? 10.468 4.035 -2.401 1.00 94.56 98 TYR A C 1
ATOM 733 O O . TYR A 1 98 ? 10.232 5.141 -1.924 1.00 94.56 98 TYR A O 1
ATOM 741 N N . ALA A 1 99 ? 9.561 3.356 -3.112 1.00 93.62 99 ALA A N 1
ATOM 742 C CA . ALA A 1 99 ? 8.188 3.835 -3.277 1.00 93.62 99 ALA A CA 1
ATOM 743 C C . ALA A 1 99 ? 7.449 3.914 -1.930 1.00 93.62 99 ALA A C 1
ATOM 745 O O . ALA A 1 99 ? 6.827 4.928 -1.625 1.00 93.62 99 ALA A O 1
ATOM 746 N N . CYS A 1 100 ? 7.580 2.888 -1.086 1.00 95.06 100 CYS A N 1
ATOM 747 C CA . CYS A 1 100 ? 6.989 2.875 0.249 1.00 95.06 100 CYS A CA 1
ATOM 748 C C . CYS A 1 100 ? 7.561 3.973 1.156 1.00 95.06 100 CYS A C 1
ATOM 750 O O . CYS A 1 100 ? 6.777 4.680 1.781 1.00 95.06 100 CYS A O 1
ATOM 752 N N . LEU A 1 101 ? 8.881 4.195 1.143 1.00 95.38 101 LEU A N 1
ATOM 753 C CA . LEU A 1 101 ? 9.512 5.302 1.874 1.00 95.38 101 LEU A CA 1
ATOM 754 C C . LEU A 1 101 ? 8.971 6.670 1.432 1.00 95.38 101 LEU A C 1
ATOM 756 O O . LEU A 1 101 ? 8.615 7.488 2.275 1.00 95.38 101 LEU A O 1
ATOM 760 N N . ARG A 1 102 ? 8.857 6.923 0.118 1.00 94.38 102 ARG A N 1
ATOM 761 C CA . ARG A 1 102 ? 8.280 8.181 -0.400 1.00 94.38 102 ARG A CA 1
ATOM 762 C C . ARG A 1 102 ? 6.813 8.363 -0.013 1.00 94.38 102 ARG A C 1
ATOM 764 O O . ARG A 1 102 ? 6.367 9.492 0.157 1.00 94.38 102 ARG A O 1
ATOM 771 N N . ALA A 1 103 ? 6.081 7.264 0.135 1.00 93.75 103 ALA A N 1
ATOM 772 C CA . ALA A 1 103 ? 4.695 7.259 0.584 1.00 93.75 103 ALA A CA 1
ATOM 773 C C . ALA A 1 103 ? 4.541 7.330 2.119 1.00 93.75 103 ALA A C 1
ATOM 775 O O . ALA A 1 103 ? 3.411 7.310 2.605 1.00 93.75 103 ALA A O 1
ATOM 776 N N . GLY A 1 104 ? 5.641 7.407 2.878 1.00 95.69 104 GLY A N 1
ATOM 777 C CA . GLY A 1 104 ? 5.635 7.502 4.340 1.00 95.69 104 GLY A CA 1
ATOM 778 C C . GLY A 1 104 ? 5.463 6.170 5.075 1.00 95.69 104 GLY A C 1
ATOM 779 O O . GLY A 1 104 ? 5.218 6.179 6.276 1.00 95.69 104 GLY A O 1
ATOM 780 N N . LEU A 1 105 ? 5.565 5.031 4.381 1.00 96.25 105 LEU A N 1
ATOM 781 C CA . LEU A 1 105 ? 5.618 3.724 5.033 1.00 96.25 105 LEU A CA 1
ATOM 782 C C . LEU A 1 105 ? 7.033 3.459 5.550 1.00 96.25 105 LEU A C 1
ATOM 784 O O . LEU A 1 105 ? 8.023 3.750 4.875 1.00 96.25 105 LEU A O 1
ATOM 788 N N . GLU A 1 106 ? 7.112 2.793 6.692 1.00 96.12 106 GLU A N 1
ATOM 789 C CA . GLU A 1 106 ? 8.366 2.439 7.347 1.00 96.12 106 GLU A CA 1
ATOM 790 C C . GLU A 1 106 ? 8.503 0.919 7.498 1.00 96.12 106 GLU A C 1
ATOM 792 O O . GLU A 1 106 ? 7.500 0.220 7.691 1.00 96.12 106 GLU A O 1
ATOM 797 N N . PRO A 1 107 ? 9.728 0.372 7.412 1.00 95.12 107 PRO A N 1
ATOM 798 C CA . PRO A 1 107 ? 9.955 -1.040 7.670 1.00 95.12 107 PRO A CA 1
ATOM 799 C C . PRO A 1 107 ? 9.690 -1.363 9.145 1.00 95.12 107 PRO A C 1
ATOM 801 O O . PRO A 1 107 ? 10.235 -0.731 10.047 1.00 95.12 107 PRO A O 1
ATOM 804 N N . MET A 1 108 ? 8.897 -2.400 9.400 1.00 92.88 108 MET A N 1
ATOM 805 C CA . MET A 1 108 ? 8.612 -2.880 10.747 1.00 92.88 108 MET A CA 1
ATOM 806 C C . MET A 1 108 ? 9.599 -3.981 11.138 1.00 92.88 108 MET A C 1
ATOM 808 O O . MET A 1 108 ? 9.594 -5.071 10.562 1.00 92.88 108 MET A O 1
ATOM 812 N N . GLY A 1 109 ? 10.412 -3.703 12.158 1.00 84.38 109 GLY A N 1
ATOM 813 C CA . GLY A 1 109 ? 11.365 -4.661 12.716 1.00 84.38 109 GLY A CA 1
ATOM 814 C C . GLY A 1 109 ? 12.445 -5.116 11.726 1.00 84.38 109 GLY A C 1
ATOM 815 O O . GLY A 1 109 ? 12.642 -4.538 10.653 1.00 84.38 109 GLY A O 1
ATOM 816 N N . LEU A 1 110 ? 13.171 -6.171 12.102 1.00 83.06 110 LEU A N 1
ATOM 817 C CA . LEU A 1 110 ? 14.149 -6.814 11.223 1.00 83.06 110 LEU A CA 1
ATOM 818 C C . LEU A 1 110 ? 13.444 -7.774 10.246 1.00 83.06 110 LEU A C 1
ATOM 820 O O . LEU A 1 110 ? 12.467 -8.416 10.638 1.00 83.06 110 LEU A O 1
ATOM 824 N N . PRO A 1 111 ? 13.930 -7.920 8.998 1.00 80.06 111 PRO A N 1
ATOM 825 C CA . PRO A 1 111 ? 13.384 -8.900 8.063 1.00 80.06 111 PRO A CA 1
ATOM 826 C C . PRO A 1 111 ? 13.427 -10.317 8.650 1.00 80.06 111 PRO A C 1
ATOM 828 O O . PRO A 1 111 ? 14.482 -10.778 9.089 1.00 80.06 111 PRO A O 1
ATOM 831 N N . SER A 1 112 ? 12.301 -11.028 8.611 1.00 76.31 112 SER A N 1
ATOM 832 C CA . SER A 1 112 ? 12.229 -12.455 8.931 1.00 76.31 112 SER A CA 1
ATOM 833 C C . SER A 1 112 ? 12.141 -13.257 7.629 1.00 76.31 112 SER A C 1
ATOM 835 O O . SER A 1 112 ? 11.076 -13.463 7.052 1.00 76.31 112 SER A O 1
ATOM 837 N N . GLY A 1 113 ? 13.304 -13.681 7.129 1.00 90.12 113 GLY A N 1
ATOM 838 C CA . GLY A 1 113 ? 13.431 -14.344 5.828 1.00 90.12 113 GLY A CA 1
ATOM 839 C C . GLY A 1 113 ? 13.539 -13.354 4.663 1.00 90.12 113 GLY A C 1
ATOM 840 O O . GLY A 1 113 ? 14.238 -12.342 4.756 1.00 90.12 113 GLY A O 1
ATOM 841 N N . ASP A 1 114 ? 12.870 -13.662 3.551 1.00 94.38 114 ASP A N 1
ATOM 842 C CA . ASP A 1 114 ? 13.002 -12.911 2.293 1.00 94.38 114 ASP A CA 1
ATOM 843 C C . ASP A 1 114 ? 12.101 -11.678 2.200 1.00 94.38 114 ASP A C 1
ATOM 845 O O . ASP A 1 114 ? 12.279 -10.839 1.315 1.00 94.38 114 ASP A O 1
ATOM 849 N N . TYR A 1 115 ? 11.148 -11.539 3.117 1.00 92.75 115 TYR A N 1
ATOM 850 C CA . TYR A 1 115 ? 10.181 -10.450 3.131 1.00 92.75 115 TYR A CA 1
ATOM 851 C C . TYR A 1 115 ? 10.286 -9.645 4.422 1.00 92.75 115 TYR A C 1
ATOM 853 O O . TYR A 1 115 ? 10.527 -10.184 5.499 1.00 92.75 115 TYR A O 1
ATOM 861 N N . GLN A 1 116 ? 10.049 -8.343 4.309 1.00 94.88 116 GLN A N 1
ATOM 862 C CA . GLN A 1 116 ? 9.924 -7.436 5.442 1.00 94.88 116 GLN A CA 1
ATOM 863 C C . GLN A 1 116 ? 8.535 -6.804 5.429 1.00 94.88 116 GLN A C 1
ATOM 865 O O . GLN A 1 116 ? 8.013 -6.486 4.357 1.00 94.88 116 GLN A O 1
ATOM 870 N N . ALA A 1 117 ? 7.935 -6.650 6.608 1.00 94.94 117 ALA A N 1
ATOM 871 C CA . ALA A 1 117 ? 6.687 -5.917 6.769 1.00 94.94 117 ALA A CA 1
ATOM 872 C C . ALA A 1 117 ? 6.954 -4.409 6.717 1.00 94.94 117 ALA A C 1
ATOM 874 O O . ALA A 1 117 ? 7.968 -3.939 7.228 1.00 94.94 117 ALA A O 1
ATOM 875 N N . TRP A 1 118 ? 6.047 -3.666 6.096 1.00 97.12 118 TRP A N 1
ATOM 876 C CA . TRP A 1 118 ? 6.097 -2.212 5.974 1.00 97.12 118 TRP A CA 1
ATOM 877 C C . TRP A 1 118 ? 4.768 -1.633 6.412 1.00 97.12 118 TRP A C 1
ATOM 879 O O . TRP A 1 118 ? 3.731 -2.181 6.039 1.00 97.12 118 TRP A O 1
ATOM 889 N N . VAL A 1 119 ? 4.796 -0.553 7.188 1.00 96.81 119 VAL A N 1
ATOM 890 C CA . VAL A 1 119 ? 3.599 -0.006 7.826 1.00 96.81 119 VAL A CA 1
ATOM 891 C C . VAL A 1 119 ? 3.506 1.506 7.721 1.00 96.81 119 VAL A C 1
ATOM 893 O O . VAL A 1 119 ? 4.510 2.209 7.743 1.00 96.81 119 VAL A O 1
ATOM 896 N N . LEU A 1 120 ? 2.274 1.995 7.663 1.00 96.31 120 LEU A N 1
ATOM 897 C CA . LEU A 1 120 ? 1.899 3.378 7.913 1.00 96.31 120 LEU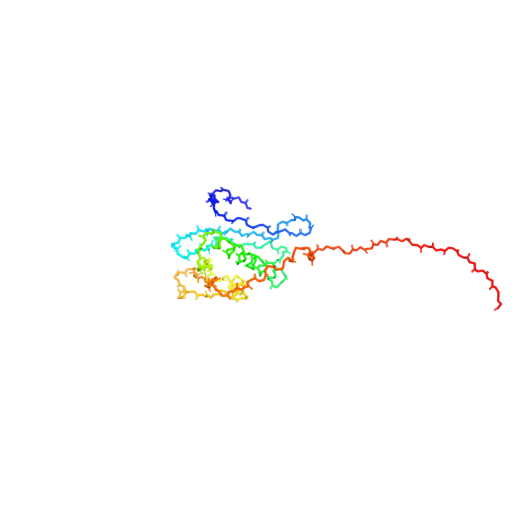 A CA 1
ATOM 898 C C . LEU A 1 120 ? 0.745 3.364 8.918 1.00 96.31 120 LEU A C 1
ATOM 900 O O . LEU A 1 120 ? -0.276 2.716 8.687 1.00 96.31 120 LEU A O 1
ATOM 904 N N . HIS A 1 121 ? 0.914 4.089 10.019 1.00 92.69 121 HIS A N 1
ATOM 905 C CA . HIS A 1 121 ? -0.090 4.231 11.066 1.00 92.69 121 HIS A CA 1
ATOM 906 C C . HIS A 1 121 ? -0.654 5.654 11.054 1.00 92.69 121 HIS A C 1
ATOM 908 O O . HIS A 1 121 ? 0.107 6.621 11.103 1.00 92.69 121 HIS A O 1
ATOM 914 N N . ALA A 1 122 ? -1.979 5.792 10.994 1.00 90.50 122 ALA A N 1
ATOM 915 C CA . ALA A 1 122 ? -2.649 7.086 10.936 1.00 90.50 122 ALA A CA 1
ATOM 916 C C . ALA A 1 122 ? -3.840 7.150 11.902 1.00 90.50 122 ALA A C 1
ATOM 918 O O . ALA A 1 122 ? -4.762 6.340 11.828 1.00 90.50 122 ALA A O 1
ATOM 919 N N . ALA A 1 123 ? -3.846 8.164 12.772 1.00 87.81 123 ALA A N 1
ATOM 920 C CA . ALA A 1 123 ? -5.011 8.520 13.576 1.00 87.81 123 ALA A CA 1
ATOM 921 C C . ALA A 1 123 ? -5.969 9.390 12.745 1.00 87.81 123 ALA A C 1
ATOM 923 O O . ALA A 1 123 ? -5.584 10.437 12.219 1.00 87.81 123 ALA A O 1
ATOM 924 N N . LEU A 1 124 ? -7.233 8.985 12.645 1.00 82.44 124 LEU A N 1
ATOM 925 C CA . LEU A 1 124 ? -8.248 9.656 11.821 1.00 82.44 124 LEU A CA 1
ATOM 926 C C . LEU A 1 124 ? -8.932 10.824 12.556 1.00 82.44 124 LEU A C 1
ATOM 928 O O . LEU A 1 124 ? -9.651 11.604 11.935 1.00 82.44 124 LEU A O 1
ATOM 932 N N . GLY A 1 125 ? -8.662 10.977 13.858 1.00 61.31 125 GLY A N 1
ATOM 933 C CA . GLY A 1 125 ? -9.278 11.962 14.756 1.00 61.31 125 GLY A CA 1
ATOM 934 C C . GLY A 1 125 ? -8.734 13.397 14.700 1.00 61.31 125 GLY A C 1
ATOM 935 O O . GLY A 1 125 ? -9.244 14.246 15.421 1.00 61.31 125 GLY A O 1
ATOM 936 N N . ALA A 1 126 ? -7.729 13.705 13.870 1.00 46.41 126 ALA A N 1
ATOM 937 C CA . ALA A 1 126 ? -7.169 15.066 13.778 1.00 46.41 126 ALA A CA 1
ATOM 938 C C . ALA A 1 126 ? -6.747 15.506 12.365 1.00 46.41 126 ALA A C 1
ATOM 940 O O . ALA A 1 126 ? -6.307 16.641 12.179 1.00 46.41 126 ALA A O 1
ATOM 941 N N . VAL A 1 127 ? -6.887 14.650 11.349 1.00 42.34 127 VAL A N 1
ATOM 942 C CA . VAL A 1 127 ? -6.465 14.990 9.987 1.00 42.34 127 VAL A CA 1
ATOM 943 C C . VAL A 1 127 ? -7.692 15.289 9.141 1.00 42.34 127 VAL A C 1
ATOM 945 O O . VAL A 1 127 ? -8.374 14.397 8.632 1.00 42.34 127 VAL A O 1
ATOM 948 N N . HIS A 1 128 ? -7.939 16.582 8.946 1.00 37.94 128 HIS A N 1
ATOM 949 C CA . HIS A 1 128 ? -8.725 17.077 7.828 1.00 37.94 128 HIS A CA 1
ATOM 950 C C . HIS A 1 128 ? -7.960 16.732 6.538 1.00 37.94 128 HIS A C 1
ATOM 952 O O . HIS A 1 128 ? -7.265 17.569 5.967 1.00 37.94 128 HIS A O 1
ATOM 958 N N . LEU A 1 129 ? -8.049 15.478 6.077 1.00 42.72 129 LEU A N 1
ATOM 959 C CA . LEU A 1 129 ? -7.701 15.118 4.705 1.00 42.72 129 LEU A CA 1
ATOM 960 C C . LEU A 1 129 ? -8.687 15.890 3.832 1.00 42.72 129 LEU A C 1
ATOM 962 O O . LEU A 1 129 ? -9.833 15.484 3.663 1.00 42.72 129 LEU A O 1
ATOM 966 N N . SER A 1 130 ? -8.269 17.083 3.408 1.00 31.30 130 SER A N 1
ATOM 967 C CA . SER A 1 130 ? -9.029 17.973 2.544 1.00 31.30 130 SER A CA 1
ATOM 968 C C . SER A 1 130 ? -9.449 17.194 1.304 1.00 31.30 130 SER A C 1
ATOM 970 O O . SER A 1 130 ? -8.663 17.028 0.372 1.00 31.30 130 SER A O 1
ATOM 972 N N . VAL A 1 131 ? -10.705 16.751 1.285 1.00 36.78 131 VAL A N 1
ATOM 973 C CA . VAL A 1 131 ? -11.400 16.316 0.078 1.00 36.78 131 VAL A CA 1
ATOM 974 C C . VAL A 1 131 ? -11.598 17.571 -0.767 1.00 36.78 131 VAL A C 1
ATOM 976 O O . VAL A 1 131 ? -12.621 18.244 -0.705 1.00 36.78 131 VAL A O 1
ATOM 979 N N . LYS A 1 132 ? -10.566 17.947 -1.520 1.00 26.62 132 LYS A N 1
ATOM 980 C CA . LYS A 1 132 ? -10.729 18.788 -2.699 1.00 26.62 132 LYS A CA 1
ATOM 981 C C . LYS A 1 132 ? -10.478 17.900 -3.898 1.00 26.62 132 LYS A C 1
ATOM 983 O O . LYS A 1 132 ? -9.340 17.663 -4.277 1.00 26.62 132 LYS A O 1
ATOM 988 N N . SER A 1 133 ? -11.579 17.379 -4.422 1.00 33.38 133 SER A N 1
ATOM 989 C CA . SER A 1 133 ? -11.875 17.225 -5.842 1.00 33.38 133 SER A CA 1
ATOM 990 C C . SER A 1 133 ? -10.720 17.629 -6.771 1.00 33.38 133 SER A C 1
ATOM 992 O O . SER A 1 133 ? -10.714 18.722 -7.327 1.00 33.38 133 SER A O 1
ATOM 994 N N . ALA A 1 134 ? -9.747 16.742 -6.957 1.00 28.89 134 ALA A N 1
ATOM 995 C CA . ALA A 1 134 ? -8.835 16.773 -8.097 1.00 28.89 134 ALA A CA 1
ATOM 996 C C . ALA A 1 134 ? -9.201 15.612 -9.028 1.00 28.89 134 ALA A C 1
ATOM 998 O O . ALA A 1 134 ? -8.374 14.804 -9.433 1.00 28.89 134 ALA A O 1
ATOM 999 N N . LEU A 1 135 ? -10.498 15.514 -9.326 1.00 33.53 135 LEU A N 1
ATOM 1000 C CA . LEU A 1 135 ? -10.984 14.802 -10.491 1.00 33.53 135 LEU A CA 1
ATOM 1001 C C . LEU A 1 135 ? -10.825 15.775 -11.670 1.00 33.53 135 LEU A C 1
ATOM 1003 O O . LEU A 1 135 ? -11.360 16.880 -11.624 1.00 33.53 135 LEU A O 1
ATOM 1007 N N . VAL A 1 136 ? -10.122 15.337 -12.719 1.00 31.81 136 VAL A N 1
ATOM 1008 C CA . VAL A 1 136 ? -9.952 16.007 -14.027 1.00 31.81 136 VAL A CA 1
ATOM 1009 C C . VAL A 1 136 ? -8.871 17.105 -14.089 1.00 31.81 136 VAL A C 1
ATOM 1011 O O . VAL A 1 136 ? -9.175 18.290 -14.018 1.00 31.81 136 VAL A O 1
ATOM 1014 N N . ARG A 1 137 ? -7.606 16.705 -14.318 1.00 32.06 137 ARG A N 1
ATOM 1015 C CA . ARG A 1 137 ? -6.665 17.273 -15.328 1.00 32.06 137 ARG A CA 1
ATOM 1016 C C . ARG A 1 137 ? -5.225 16.784 -15.109 1.00 32.06 137 ARG A C 1
ATOM 1018 O O . ARG A 1 137 ? -4.355 17.517 -14.663 1.00 32.06 137 ARG A O 1
ATOM 1025 N N . ALA A 1 138 ? -4.988 15.535 -15.464 1.00 29.61 138 ALA A N 1
ATOM 1026 C CA . ALA A 1 138 ? -3.701 14.987 -15.889 1.00 29.61 138 ALA A CA 1
ATOM 1027 C C . ALA A 1 138 ? -4.077 13.566 -16.299 1.00 29.61 138 ALA A C 1
ATOM 1029 O O . ALA A 1 138 ? -4.307 12.713 -15.463 1.00 29.61 138 ALA A O 1
ATOM 1030 N N . ILE A 1 139 ? -4.376 13.274 -17.546 1.00 30.45 139 ILE A N 1
ATOM 1031 C CA . ILE A 1 139 ? -3.521 13.425 -18.704 1.00 30.45 139 ILE A CA 1
ATOM 1032 C C . ILE A 1 139 ? -4.513 13.655 -19.866 1.00 30.45 139 ILE A C 1
ATOM 1034 O O . ILE A 1 139 ? -5.601 13.084 -19.887 1.00 30.45 139 ILE A O 1
ATOM 1038 N N . GLY A 1 140 ? -4.216 14.494 -20.858 1.00 27.27 140 GLY A N 1
ATOM 1039 C CA . GLY A 1 140 ? -5.174 14.700 -21.952 1.00 27.27 140 GLY A CA 1
ATOM 1040 C C . GLY A 1 140 ? -4.848 15.858 -22.870 1.00 27.27 140 GLY A C 1
ATOM 1041 O O . GLY A 1 140 ? -5.345 16.954 -22.661 1.00 27.27 140 GLY A O 1
ATOM 1042 N N . GLY A 1 141 ? -4.072 15.561 -23.910 1.00 27.08 141 GLY A N 1
ATOM 1043 C CA . GLY A 1 141 ? -4.327 16.112 -25.237 1.00 27.08 141 GLY A CA 1
ATOM 1044 C C . GLY A 1 141 ? -3.907 17.555 -25.481 1.00 27.08 141 GLY A C 1
ATOM 1045 O O . GLY A 1 141 ? -4.654 18.496 -25.237 1.00 27.08 141 GLY A O 1
ATOM 1046 N N . SER A 1 142 ? -2.753 17.678 -26.136 1.00 43.06 142 SER A N 1
ATOM 1047 C CA . SER A 1 142 ? -2.597 18.568 -27.287 1.00 43.06 142 SER A CA 1
ATOM 1048 C C . SER A 1 142 ? -3.914 18.687 -28.066 1.00 43.06 142 SER A C 1
ATOM 1050 O O . SER A 1 142 ? -4.459 17.681 -28.518 1.00 43.06 142 SER A O 1
ATOM 1052 N N . THR A 1 143 ? -4.410 19.910 -28.212 1.00 34.56 143 THR A N 1
ATOM 1053 C CA . THR A 1 143 ? -5.358 20.272 -29.265 1.00 34.56 143 THR A CA 1
ATOM 1054 C C . THR A 1 143 ? -4.650 21.290 -30.142 1.00 34.56 143 THR A C 1
ATOM 1056 O O . THR A 1 143 ? -4.588 22.480 -29.850 1.00 34.56 143 THR A O 1
ATOM 1059 N N . ALA A 1 144 ? -4.044 20.778 -31.210 1.00 38.19 144 ALA A N 1
ATOM 1060 C CA . ALA A 1 144 ? -4.120 21.496 -32.464 1.00 38.19 144 ALA A CA 1
ATOM 1061 C C . ALA A 1 144 ? -5.607 21.555 -32.834 1.00 38.19 144 ALA A C 1
ATOM 1063 O O . ALA A 1 144 ? -6.267 20.516 -32.839 1.00 38.19 144 ALA A O 1
ATOM 1064 N N . ASP A 1 145 ? -6.115 22.750 -33.108 1.00 36.25 145 ASP A N 1
ATOM 1065 C CA . ASP A 1 145 ? -7.288 22.903 -33.953 1.00 36.25 145 ASP A CA 1
ATOM 1066 C C . ASP A 1 145 ? -7.032 24.025 -34.957 1.00 36.25 145 ASP A C 1
ATOM 1068 O O . ASP A 1 145 ? -6.390 25.041 -34.670 1.00 36.25 145 ASP A O 1
ATOM 1072 N N . GLU A 1 146 ? -7.451 23.731 -36.173 1.00 39.00 146 GLU A N 1
ATOM 1073 C CA . GLU A 1 146 ? -7.188 24.436 -37.408 1.00 39.00 146 GLU A CA 1
ATOM 1074 C C . GLU A 1 146 ? -8.145 25.626 -37.585 1.00 39.00 146 GLU A C 1
ATOM 1076 O O . GLU A 1 146 ? -9.264 25.649 -37.086 1.00 39.00 146 GLU A O 1
ATOM 1081 N N . GLY A 1 147 ? -7.742 26.579 -38.431 1.00 36.00 147 GLY A N 1
ATOM 1082 C CA . GLY A 1 147 ? -8.705 27.223 -39.326 1.00 36.00 147 GLY A CA 1
ATOM 1083 C C . GLY A 1 147 ? -9.191 28.629 -38.970 1.00 36.00 147 GLY A C 1
ATOM 1084 O O . GLY A 1 147 ? -10.354 28.831 -38.631 1.00 36.00 147 GLY A O 1
ATOM 1085 N N . HIS A 1 148 ? -8.380 29.643 -39.287 1.00 34.22 148 HIS A N 1
ATOM 1086 C CA . HIS A 1 148 ? -8.936 30.853 -39.905 1.00 34.22 148 HIS A CA 1
ATOM 1087 C C . HIS A 1 148 ? -7.928 31.545 -40.833 1.00 34.22 148 HIS A C 1
ATOM 1089 O O . HIS A 1 148 ? -7.012 32.239 -40.398 1.00 34.22 148 HIS A O 1
ATOM 1095 N N . ARG A 1 149 ? -8.112 31.365 -42.147 1.00 40.41 149 ARG A N 1
ATOM 1096 C CA . ARG A 1 149 ? -7.627 32.320 -43.155 1.00 40.41 149 ARG A CA 1
ATOM 1097 C C . ARG A 1 149 ? -8.611 33.488 -43.224 1.00 40.41 149 ARG A C 1
ATOM 1099 O O . ARG A 1 149 ? -9.810 33.239 -43.307 1.00 40.41 149 ARG A O 1
ATOM 1106 N N . PRO A 1 150 ? -8.112 34.713 -43.411 1.00 39.84 150 PRO A N 1
ATOM 1107 C CA . PRO A 1 150 ? -8.762 35.657 -44.307 1.00 39.84 150 PRO A CA 1
ATOM 1108 C C . PRO A 1 150 ? -7.860 36.030 -45.491 1.00 39.84 150 PRO A C 1
ATOM 1110 O O . PRO A 1 150 ? -6.646 36.199 -45.379 1.00 39.84 150 PRO A O 1
ATOM 1113 N N . VAL A 1 151 ? -8.495 36.135 -46.657 1.00 40.41 151 VAL A N 1
ATOM 1114 C CA . VAL A 1 151 ? -7.924 36.554 -47.939 1.00 40.41 151 VAL A CA 1
ATOM 1115 C C . VAL A 1 151 ? -7.995 38.085 -48.072 1.00 40.41 151 VAL A C 1
ATOM 1117 O O . VAL A 1 151 ? -9.054 38.667 -47.888 1.00 40.41 151 VAL A O 1
ATOM 1120 N N . ARG A 1 152 ? -6.838 38.677 -48.414 1.00 45.56 152 ARG A N 1
ATOM 1121 C CA . ARG A 1 152 ? -6.506 39.935 -49.138 1.00 45.56 152 ARG A CA 1
ATOM 1122 C C . ARG A 1 152 ? -7.473 41.140 -49.195 1.00 45.56 152 ARG A C 1
ATOM 1124 O O . ARG A 1 152 ? -8.541 41.060 -49.784 1.00 45.56 152 ARG A O 1
ATOM 1131 N N . ALA A 1 153 ? -6.885 42.314 -48.937 1.00 40.09 153 ALA A N 1
ATOM 1132 C CA . ALA A 1 153 ? -6.794 43.485 -49.836 1.00 40.09 153 ALA A CA 1
ATOM 1133 C C . ALA A 1 153 ? -5.512 44.253 -49.408 1.00 40.09 153 ALA A C 1
ATOM 1135 O O . ALA A 1 153 ? -5.254 44.341 -48.218 1.00 40.09 153 ALA A O 1
ATOM 1136 N N . GLY A 1 154 ? -4.559 44.714 -50.224 1.00 38.88 154 GLY A N 1
ATOM 1137 C CA . GLY A 1 154 ? -4.642 45.305 -51.551 1.00 38.88 154 GLY A CA 1
ATOM 1138 C C . GLY A 1 154 ? -4.797 46.825 -51.433 1.00 38.88 154 GLY A C 1
ATOM 1139 O O . GLY A 1 154 ? -5.932 47.272 -51.417 1.00 38.88 154 GLY A O 1
ATOM 1140 N N . SER A 1 155 ? -3.700 47.597 -51.343 1.00 43.84 155 SER A N 1
ATOM 1141 C CA . SER A 1 155 ? -3.562 48.945 -51.944 1.00 43.84 155 SER A CA 1
ATOM 1142 C C . SER A 1 155 ? -2.240 49.634 -51.556 1.00 43.84 155 SER A C 1
ATOM 1144 O O . SER A 1 155 ? -1.956 49.834 -50.381 1.00 43.84 155 SER A O 1
ATOM 1146 N N . THR A 1 156 ? -1.497 50.010 -52.603 1.00 49.25 156 THR A N 1
ATOM 1147 C CA . THR A 1 156 ? -0.567 51.152 -52.795 1.00 49.25 156 THR A CA 1
ATOM 1148 C C . THR A 1 156 ? -0.569 52.235 -51.701 1.00 49.25 156 THR A C 1
ATOM 1150 O O . THR A 1 156 ? -1.643 52.623 -51.248 1.00 49.25 156 THR A O 1
ATOM 1153 N N . ARG A 1 157 ? 0.567 52.813 -51.292 1.00 51.34 157 ARG A N 1
ATOM 1154 C CA . ARG A 1 157 ? 1.654 53.455 -52.062 1.00 51.34 157 ARG A CA 1
ATOM 1155 C C . ARG A 1 157 ? 2.991 53.345 -51.334 1.00 51.34 157 ARG A C 1
ATOM 1157 O O . ARG A 1 157 ? 2.955 53.317 -50.087 1.00 51.34 157 ARG A O 1
#

Organism: NCBI:txid1783498

Foldseek 3Di:
DPCPVVPDDPPKDWDFDADPVRHTQKIWIWDWDDDDQEIETEGADIDGDPVNLVPLCPSVLVVLVVSVVVQLVVSVVVNHQKYKYKYKDFPPPVSVVVSCVVSVWDWDDDDDPRITMIIDIDGSVPDPPPPDDPPDDPDDDDDDDDDDDDDDDDDDD

Sequence (157 aa):
MRAASQHLRSGDALLVGRDNARDIAAAVHVVYDDDSDLLVAYINALGAAMSHRTQGGATADEALRIVQQTAAEEAKNRRCSTLLLTGKIHRHNLASQYACLRAGLEPMGLPSGDYQAWVLHAALGAVHLSVKSALVRAIGGSTADEGHRPVRAGSTR

Secondary structure (DSSP, 8-state):
--SHHHHPPTT-EEEEEE-TTS-EEEEEEEEEEEETTEEEEEEEEEEE-GGGTTSTTHHHHHHHHHHHHHHHHHHHHTT-SEEEEEEEEETT-HHHHHHHHHTT-EEEEEEETTEEEEEEEEETTS---------S-SS------------------

pLDDT: mean 77.38, std 23.25, range [26.62, 97.25]

Radius of gyration: 22.24 Å; chains: 1; bounding box: 33×70×70 Å